Protein AF-A0A521R321-F1 (afdb_monomer)

Foldseek 3Di:
DVCVVVVVVVVVVVVVVVVLVVVLVVQLVVQLVVLCCCVPVVVNNVVSVCSNVVVNVVSVCCVVPVD

Solvent-accessible surface area (backbone atoms only — not comparable to full-atom values): 3616 Å² total; per-residue (Å²): 136,82,54,68,70,59,53,52,52,56,50,51,55,50,52,54,54,49,52,52,51,52,52,52,52,54,55,49,51,51,37,47,52,52,16,48,42,30,26,72,72,64,66,36,47,69,58,10,49,50,43,34,54,51,46,50,53,51,47,55,54,44,39,84,72,77,98

Mean predicted aligned error: 5.47 Å

Secondary structure (DSSP, 8-state):
---HHHHHHHHHHHHHHHHHHHHHHHHHHHHHHHHHIIIIIS--HHHHHHHHHHHHHHHHHHHHH--

pLDDT: mean 90.87, std 11.39, range [52.0, 98.31]

Sequence (67 aa):
MADAPDDYRAHQETYAAFNKLVTFSLLWIVVLLASMALGLVGGLSILGLLLGVGGSIALLIGFAVLS

Structure (mmCIF, N/CA/C/O backbone):
data_AF-A0A521R321-F1
#
_entry.id   AF-A0A521R321-F1
#
loop_
_atom_site.group_PDB
_atom_site.id
_atom_site.type_symbol
_atom_site.label_atom_id
_atom_site.label_alt_id
_atom_site.label_comp_id
_atom_site.label_asym_id
_atom_site.label_entity_id
_atom_site.label_seq_id
_atom_site.pdbx_PDB_ins_code
_atom_site.Cartn_x
_atom_site.Cartn_y
_atom_site.Cartn_z
_atom_site.occupancy
_atom_site.B_iso_or_equiv
_atom_site.auth_seq_id
_atom_site.auth_comp_id
_atom_site.auth_asym_id
_atom_site.auth_atom_id
_atom_site.pdbx_PDB_model_num
ATOM 1 N N . MET A 1 1 ? 31.449 1.045 -30.696 1.00 52.00 1 MET A N 1
ATOM 2 C CA . MET A 1 1 ? 30.202 1.615 -30.141 1.00 52.00 1 MET A CA 1
ATOM 3 C C . MET A 1 1 ? 29.069 0.611 -30.337 1.00 52.00 1 MET A C 1
ATOM 5 O O . MET A 1 1 ? 28.096 0.911 -31.013 1.00 52.00 1 MET A O 1
ATOM 9 N N . ALA A 1 2 ? 29.230 -0.602 -29.799 1.00 54.62 2 ALA A N 1
ATOM 10 C CA . ALA A 1 2 ? 28.221 -1.665 -29.887 1.00 54.62 2 ALA A CA 1
ATOM 11 C C . ALA A 1 2 ? 27.279 -1.666 -28.662 1.00 54.62 2 ALA A C 1
ATOM 13 O O . ALA A 1 2 ? 26.357 -2.467 -28.606 1.00 54.62 2 ALA A O 1
ATOM 14 N N . ASP A 1 3 ? 27.497 -0.745 -27.718 1.00 56.59 3 ASP A N 1
ATOM 15 C CA . ASP A 1 3 ? 26.900 -0.745 -26.375 1.00 56.59 3 ASP A CA 1
ATOM 16 C C . ASP A 1 3 ? 25.544 -0.016 -26.281 1.00 56.59 3 ASP A C 1
ATOM 18 O O . ASP A 1 3 ? 24.777 -0.237 -25.352 1.00 56.59 3 ASP A O 1
ATOM 22 N N . ALA A 1 4 ? 25.199 0.831 -27.257 1.00 62.03 4 ALA A N 1
ATOM 23 C CA . ALA A 1 4 ? 24.014 1.695 -27.180 1.00 62.03 4 ALA A CA 1
ATOM 24 C C . ALA A 1 4 ? 22.643 0.970 -27.097 1.00 62.03 4 ALA A C 1
ATOM 26 O O . ALA A 1 4 ? 21.784 1.435 -26.346 1.00 62.03 4 ALA A O 1
ATOM 27 N N . PRO A 1 5 ? 22.371 -0.124 -27.842 1.00 62.59 5 PRO A N 1
ATOM 28 C CA . PRO A 1 5 ? 21.074 -0.799 -27.757 1.00 62.59 5 PRO A CA 1
ATOM 29 C C . PRO A 1 5 ? 20.928 -1.692 -26.514 1.00 62.59 5 PRO A C 1
ATOM 31 O O . PRO A 1 5 ? 19.815 -1.826 -26.003 1.00 62.59 5 PRO A O 1
ATOM 34 N N . ASP A 1 6 ? 22.020 -2.279 -26.011 1.00 66.81 6 ASP A N 1
ATOM 35 C CA . ASP A 1 6 ? 21.977 -3.148 -24.826 1.00 66.81 6 ASP A CA 1
ATOM 36 C C . ASP A 1 6 ? 21.831 -2.336 -23.528 1.00 66.81 6 ASP A C 1
ATOM 38 O O . ASP A 1 6 ? 21.010 -2.694 -22.678 1.00 66.81 6 ASP A O 1
ATOM 42 N N . ASP A 1 7 ? 22.508 -1.185 -23.416 1.00 76.25 7 ASP A N 1
ATOM 43 C CA . ASP A 1 7 ? 22.338 -0.261 -22.281 1.00 76.25 7 ASP A CA 1
ATOM 44 C C . ASP A 1 7 ? 20.899 0.260 -22.177 1.00 76.25 7 ASP A C 1
ATOM 46 O O . ASP A 1 7 ? 20.318 0.330 -21.089 1.00 76.25 7 ASP A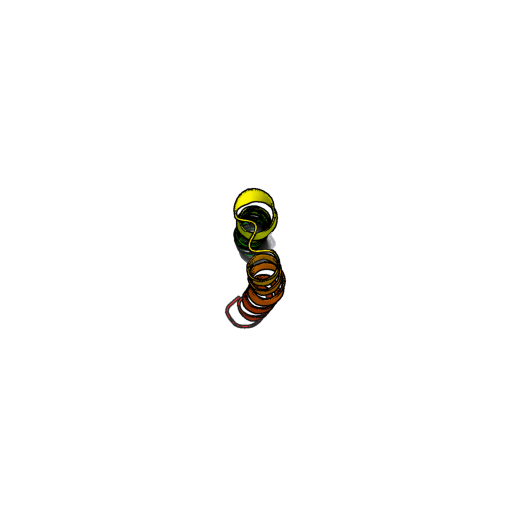 O 1
ATOM 50 N N . TYR A 1 8 ? 20.282 0.579 -23.318 1.00 82.94 8 TYR A N 1
ATOM 51 C CA . TYR A 1 8 ? 18.910 1.079 -23.346 1.00 82.94 8 TYR A CA 1
ATOM 52 C C . TYR A 1 8 ? 17.905 0.044 -22.821 1.00 82.94 8 TYR A C 1
ATOM 54 O O . TYR A 1 8 ? 17.007 0.388 -22.049 1.00 82.94 8 TYR A O 1
ATOM 62 N N . ARG A 1 9 ? 18.077 -1.236 -23.176 1.00 86.44 9 ARG A N 1
ATOM 63 C CA . ARG A 1 9 ? 17.232 -2.329 -22.673 1.00 86.44 9 ARG A CA 1
ATOM 64 C C . ARG A 1 9 ? 17.394 -2.524 -21.164 1.00 86.44 9 ARG A C 1
ATOM 66 O O . ARG A 1 9 ? 16.391 -2.608 -20.457 1.00 86.44 9 ARG A O 1
ATOM 73 N N . ALA A 1 10 ? 18.627 -2.510 -20.65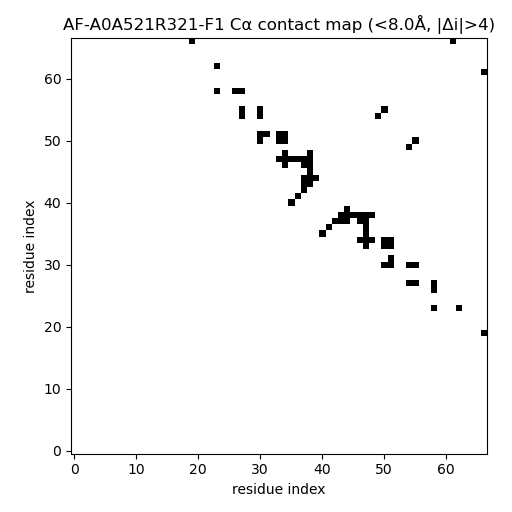7 1.00 88.00 10 ALA A N 1
ATOM 74 C CA . ALA A 1 10 ? 18.891 -2.626 -19.222 1.00 88.00 10 ALA A CA 1
ATOM 75 C C . ALA A 1 10 ? 18.265 -1.469 -18.416 1.00 88.00 10 ALA A C 1
ATOM 77 O O . ALA A 1 10 ? 17.723 -1.664 -17.321 1.00 88.00 10 ALA A O 1
ATOM 78 N N . HIS A 1 11 ? 18.281 -0.252 -18.970 1.00 88.81 11 HIS A N 1
ATOM 79 C CA . HIS A 1 11 ? 17.609 0.895 -18.361 1.00 88.81 11 HIS A CA 1
ATOM 80 C C . HIS A 1 11 ? 16.090 0.707 -18.320 1.00 88.81 11 HIS A C 1
ATOM 82 O O . HIS A 1 11 ? 15.474 0.954 -17.283 1.00 88.81 11 HIS A O 1
ATOM 88 N N . GLN A 1 12 ? 15.475 0.230 -19.406 1.00 91.75 12 GLN A N 1
ATOM 89 C CA . GLN A 1 12 ? 14.033 -0.033 -19.438 1.00 91.75 12 GLN A CA 1
ATOM 90 C C . GLN A 1 12 ? 13.597 -1.067 -18.393 1.00 91.75 12 GLN A C 1
ATOM 92 O O . GLN A 1 12 ? 12.609 -0.841 -17.692 1.00 91.75 12 GLN A O 1
ATOM 97 N N . GLU A 1 13 ? 14.339 -2.165 -18.244 1.00 91.12 13 GLU A N 1
ATOM 98 C CA . GLU A 1 13 ? 14.050 -3.199 -17.240 1.00 91.12 13 GLU A CA 1
ATOM 99 C C . GLU A 1 13 ? 14.114 -2.634 -15.814 1.00 91.12 13 GLU A C 1
ATOM 101 O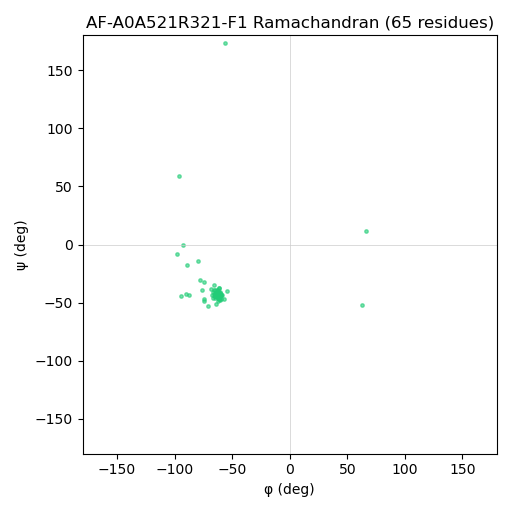 O . GLU A 1 13 ? 13.224 -2.879 -14.994 1.00 91.12 13 GLU A O 1
ATOM 106 N N . THR A 1 14 ? 15.114 -1.792 -15.543 1.00 93.00 14 THR A N 1
ATOM 107 C CA . THR A 1 14 ? 15.268 -1.123 -14.246 1.00 93.00 14 THR A CA 1
ATOM 108 C C . THR A 1 14 ? 14.112 -0.163 -13.964 1.00 93.00 14 THR A C 1
ATOM 110 O O . THR A 1 14 ? 13.536 -0.199 -12.875 1.00 93.00 14 THR A O 1
ATOM 113 N N . TYR A 1 15 ? 13.715 0.664 -14.939 1.00 93.38 15 TYR A N 1
ATOM 114 C CA . TYR A 1 15 ? 12.571 1.568 -14.783 1.00 93.38 15 TYR A CA 1
ATOM 115 C C . TYR A 1 15 ? 11.262 0.810 -14.571 1.00 93.38 15 TYR A C 1
ATOM 117 O O . TYR A 1 15 ? 10.444 1.224 -13.748 1.00 93.38 15 TYR A O 1
ATOM 125 N N . ALA A 1 16 ? 11.065 -0.311 -15.266 1.00 93.00 16 ALA A N 1
ATOM 126 C CA . ALA A 1 16 ? 9.888 -1.147 -15.082 1.00 93.00 16 ALA A CA 1
ATOM 127 C C . ALA A 1 16 ? 9.823 -1.717 -13.655 1.00 93.00 16 ALA A C 1
ATOM 129 O O . ALA A 1 16 ? 8.776 -1.637 -13.010 1.00 93.00 16 ALA A O 1
ATOM 130 N N . ALA A 1 17 ? 10.938 -2.238 -13.133 1.00 91.56 17 ALA A N 1
ATOM 131 C CA . ALA A 1 17 ? 11.017 -2.736 -11.760 1.00 91.56 17 ALA A CA 1
ATOM 132 C C . ALA A 1 17 ? 10.815 -1.617 -10.723 1.00 91.56 17 ALA A C 1
ATOM 134 O O . ALA A 1 17 ? 10.040 -1.774 -9.776 1.00 91.56 17 ALA A O 1
ATOM 135 N N . PHE A 1 18 ? 11.446 -0.460 -10.932 1.00 95.12 18 PHE A N 1
ATOM 136 C CA . PHE A 1 18 ? 11.286 0.709 -10.071 1.00 95.12 18 PHE A CA 1
ATOM 137 C C . PHE A 1 18 ? 9.830 1.180 -10.024 1.00 95.12 18 PHE A C 1
ATOM 139 O O . PHE A 1 18 ? 9.277 1.373 -8.944 1.00 95.12 18 PHE A O 1
ATOM 146 N N . ASN A 1 19 ? 9.173 1.294 -11.180 1.00 94.62 19 ASN A N 1
ATOM 147 C CA . ASN A 1 19 ? 7.781 1.723 -11.253 1.00 94.62 19 ASN A CA 1
ATOM 148 C C . ASN A 1 19 ? 6.833 0.757 -10.518 1.00 94.62 19 ASN A C 1
ATOM 150 O O . ASN A 1 19 ? 5.904 1.199 -9.837 1.00 94.62 19 ASN A O 1
ATOM 154 N N . LYS A 1 20 ? 7.092 -0.558 -10.582 1.00 93.75 20 LYS A N 1
ATOM 155 C CA . LYS A 1 20 ? 6.346 -1.561 -9.800 1.00 93.75 20 LYS A CA 1
ATOM 156 C C . LYS A 1 20 ? 6.512 -1.334 -8.296 1.00 93.75 20 LYS A 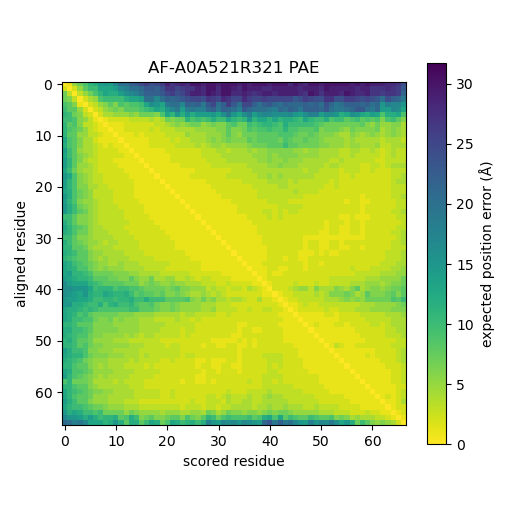C 1
ATOM 158 O O . LYS A 1 20 ? 5.521 -1.330 -7.569 1.00 93.75 20 LYS A O 1
ATOM 163 N N . LEU A 1 21 ? 7.740 -1.091 -7.832 1.00 95.38 21 LEU A N 1
ATOM 164 C CA . LEU A 1 21 ? 8.033 -0.840 -6.417 1.00 95.38 21 LEU A CA 1
ATOM 165 C C . LEU A 1 21 ? 7.389 0.459 -5.919 1.00 95.38 21 LEU A C 1
ATOM 167 O O . LEU A 1 21 ? 6.801 0.482 -4.836 1.00 95.38 21 LEU A O 1
ATOM 171 N N . VAL A 1 22 ? 7.446 1.527 -6.718 1.00 97.00 22 VAL A N 1
ATOM 172 C CA . VAL A 1 22 ? 6.788 2.805 -6.407 1.00 97.00 22 VAL A CA 1
ATOM 173 C C . VAL A 1 22 ? 5.276 2.623 -6.311 1.00 97.00 22 VAL A C 1
ATOM 175 O O . VAL A 1 22 ? 4.667 3.076 -5.344 1.00 97.00 22 VAL A O 1
ATOM 178 N N . THR A 1 23 ? 4.672 1.907 -7.262 1.00 95.31 23 THR A N 1
ATOM 179 C CA . THR A 1 23 ? 3.229 1.624 -7.251 1.00 95.31 23 THR A CA 1
ATOM 180 C C . THR A 1 23 ? 2.823 0.846 -5.999 1.00 95.31 23 THR A C 1
ATOM 182 O O . THR A 1 23 ? 1.887 1.244 -5.307 1.00 95.31 23 THR A O 1
ATOM 185 N N . PHE A 1 24 ? 3.559 -0.216 -5.655 1.00 96.50 24 PHE A N 1
ATOM 186 C CA . PHE A 1 24 ? 3.342 -0.964 -4.413 1.00 96.50 24 PHE A CA 1
ATOM 187 C C . PHE A 1 24 ? 3.441 -0.062 -3.179 1.00 96.50 24 PHE A C 1
ATOM 189 O O . PHE A 1 24 ? 2.557 -0.083 -2.325 1.00 96.50 24 PHE A O 1
ATOM 196 N N . SER A 1 25 ? 4.481 0.770 -3.113 1.00 97.12 25 SER A N 1
ATOM 197 C CA . SER A 1 25 ? 4.727 1.673 -1.985 1.00 97.12 25 SER A CA 1
ATOM 198 C C . SER A 1 25 ? 3.586 2.673 -1.801 1.00 97.12 25 SER A C 1
ATOM 200 O O . SER A 1 25 ? 3.126 2.879 -0.680 1.00 97.12 25 SER A O 1
ATOM 202 N N . LEU A 1 26 ? 3.078 3.254 -2.893 1.00 97.94 26 LEU A N 1
ATOM 203 C CA . LEU A 1 26 ? 1.937 4.170 -2.854 1.00 97.94 26 LEU A CA 1
ATOM 204 C C . LEU A 1 26 ? 0.673 3.481 -2.332 1.00 97.94 26 LEU A C 1
ATOM 206 O O . LEU A 1 26 ? 0.019 4.003 -1.429 1.00 97.94 26 LEU A O 1
ATOM 210 N N . LEU A 1 27 ? 0.344 2.299 -2.857 1.00 97.56 27 LEU A N 1
ATOM 211 C CA . LEU A 1 27 ? -0.821 1.538 -2.400 1.00 97.56 27 LEU A CA 1
ATOM 212 C C . LEU A 1 27 ? -0.690 1.132 -0.928 1.00 97.56 27 LEU A C 1
ATOM 214 O O . LEU A 1 27 ? -1.661 1.205 -0.174 1.00 97.56 27 LEU A O 1
ATOM 218 N N . TRP A 1 28 ? 0.511 0.757 -0.495 1.00 97.69 28 TRP A N 1
ATOM 219 C CA . TRP A 1 28 ? 0.768 0.388 0.890 1.00 97.69 28 TRP A CA 1
ATOM 220 C C . TRP A 1 28 ? 0.621 1.574 1.847 1.00 97.69 28 TRP A C 1
ATOM 222 O O . TRP A 1 28 ? -0.019 1.442 2.890 1.00 97.69 28 TRP A O 1
ATOM 232 N N . ILE A 1 29 ? 1.106 2.758 1.463 1.00 98.31 29 ILE A N 1
ATOM 233 C CA . ILE A 1 29 ? 0.883 3.994 2.226 1.00 98.31 29 ILE A CA 1
ATOM 234 C C . ILE A 1 29 ? -0.617 4.274 2.374 1.00 98.31 29 ILE A C 1
ATOM 236 O O . ILE A 1 29 ? -1.068 4.594 3.472 1.00 98.31 29 ILE A O 1
ATOM 240 N N . VAL A 1 30 ? -1.413 4.106 1.313 1.00 98.19 30 VAL A N 1
ATOM 241 C CA . VAL A 1 30 ? -2.876 4.280 1.384 1.00 98.19 30 VAL A CA 1
ATOM 242 C C . VAL A 1 30 ? -3.507 3.315 2.393 1.00 98.19 30 VAL A C 1
ATOM 244 O O . VAL A 1 30 ? -4.342 3.738 3.192 1.00 98.19 30 VAL A O 1
ATOM 247 N N . VAL A 1 31 ? -3.085 2.046 2.417 1.00 97.94 31 VAL A N 1
ATOM 248 C CA . VAL A 1 31 ? -3.564 1.059 3.404 1.00 97.94 31 VAL A CA 1
ATOM 249 C C . VAL A 1 31 ? -3.208 1.473 4.830 1.00 97.94 31 VAL A C 1
ATOM 251 O O . VAL A 1 31 ? -4.063 1.402 5.714 1.00 97.94 31 VAL A O 1
ATOM 254 N N . LEU A 1 32 ? -1.980 1.943 5.063 1.00 97.56 32 LEU A N 1
ATOM 255 C CA . LEU A 1 32 ? -1.556 2.420 6.380 1.00 97.56 32 LEU A CA 1
ATOM 256 C C . LEU A 1 32 ? -2.394 3.615 6.838 1.00 97.56 32 LEU A C 1
ATOM 258 O O . LEU A 1 32 ? -2.908 3.611 7.955 1.00 97.56 32 LEU A O 1
ATOM 262 N N . LEU A 1 33 ? -2.594 4.605 5.967 1.00 98.06 33 LEU A N 1
ATOM 263 C CA . LEU A 1 33 ? -3.398 5.783 6.286 1.00 98.06 33 LEU A CA 1
ATOM 264 C C . LEU A 1 33 ? -4.861 5.413 6.560 1.00 98.06 33 LEU A C 1
A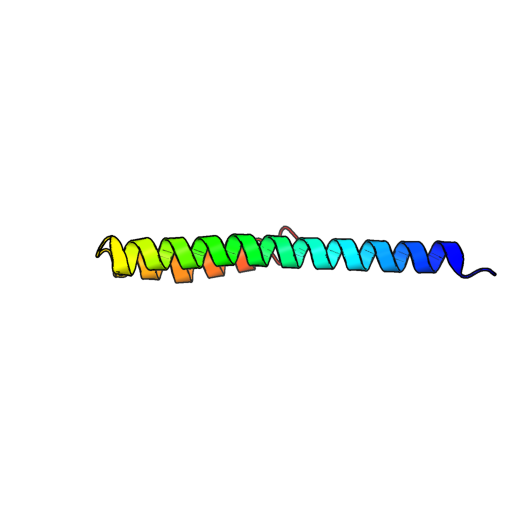TOM 266 O O . LEU A 1 33 ? -5.442 5.909 7.523 1.00 98.06 33 LEU A O 1
ATOM 270 N N . ALA A 1 34 ? -5.445 4.506 5.774 1.00 97.38 34 ALA A N 1
ATOM 271 C CA . ALA A 1 34 ? -6.802 4.014 6.001 1.00 97.38 34 ALA A CA 1
ATOM 272 C C . ALA A 1 34 ? -6.924 3.234 7.323 1.00 97.38 34 ALA A C 1
ATOM 274 O O . ALA A 1 34 ? -7.880 3.430 8.074 1.00 97.38 34 ALA A O 1
ATOM 275 N N . SER A 1 35 ? -5.939 2.392 7.646 1.00 97.38 35 SER A N 1
ATOM 276 C CA . SER A 1 35 ? -5.861 1.661 8.916 1.00 97.38 35 SER A CA 1
ATOM 277 C C . SER A 1 35 ? -5.768 2.614 10.113 1.00 97.38 35 SER A C 1
ATOM 279 O O . SER A 1 35 ? -6.539 2.481 11.068 1.00 97.38 35 SER A O 1
ATOM 281 N N . MET A 1 36 ? -4.900 3.630 10.034 1.00 96.25 36 MET A N 1
ATOM 282 C CA . MET A 1 36 ? -4.777 4.675 11.054 1.00 96.25 36 MET A CA 1
ATOM 283 C C . MET A 1 36 ? -6.065 5.487 11.195 1.00 96.25 36 MET A C 1
ATOM 285 O O . MET A 1 36 ? -6.494 5.746 12.317 1.00 96.25 36 MET A O 1
ATOM 289 N N . ALA A 1 37 ? -6.716 5.850 10.088 1.00 97.00 37 ALA A N 1
ATOM 290 C CA . ALA A 1 37 ? -7.987 6.565 10.118 1.00 97.00 37 ALA A CA 1
ATOM 291 C C . ALA A 1 37 ? -9.082 5.738 10.811 1.00 97.00 37 ALA A C 1
ATOM 293 O O . ALA A 1 37 ? -9.763 6.244 11.699 1.00 97.00 37 ALA A O 1
ATOM 294 N N . LEU A 1 38 ? -9.219 4.450 10.483 1.00 96.50 38 LEU A N 1
ATOM 295 C CA . LEU A 1 38 ? -10.208 3.579 11.125 1.00 96.50 38 LEU A CA 1
ATOM 296 C C . LEU A 1 38 ? -9.932 3.369 12.618 1.00 96.50 38 LEU A C 1
ATOM 298 O O . LEU A 1 38 ? -10.860 3.433 13.423 1.00 96.50 38 LEU A O 1
ATOM 302 N N . GLY A 1 39 ? -8.674 3.125 12.989 1.00 95.31 39 GLY A N 1
ATOM 303 C CA . GLY A 1 39 ? -8.300 2.841 14.373 1.00 95.31 39 GLY A CA 1
ATOM 304 C C . GLY A 1 39 ? -8.304 4.077 15.272 1.00 95.31 39 GLY A C 1
ATOM 305 O O . GLY A 1 39 ? -8.890 4.044 16.350 1.00 95.31 39 GLY A O 1
ATOM 306 N N . LEU A 1 40 ? -7.671 5.168 14.832 1.00 92.38 40 LEU A N 1
ATOM 307 C CA . LEU A 1 40 ? -7.477 6.373 15.646 1.00 92.38 40 LEU A CA 1
ATOM 308 C C . LEU A 1 40 ? -8.653 7.346 15.546 1.00 92.38 40 LEU A C 1
ATOM 310 O O . LEU A 1 40 ? -9.077 7.885 16.561 1.00 92.38 40 LEU A O 1
ATOM 314 N N . VAL A 1 41 ? -9.174 7.582 14.337 1.00 93.19 41 VAL A N 1
ATOM 315 C CA . VAL A 1 41 ? -10.246 8.569 14.112 1.00 93.19 41 VAL A CA 1
ATOM 316 C C . VAL A 1 41 ? -11.622 7.919 14.244 1.00 93.19 41 VAL A C 1
ATOM 318 O O . VAL A 1 41 ? -12.512 8.480 14.873 1.00 93.19 41 VAL A O 1
ATOM 321 N N . GLY A 1 42 ? -11.798 6.722 13.682 1.00 91.75 42 GLY A N 1
ATOM 322 C CA . GLY A 1 42 ? -13.068 5.994 13.718 1.00 91.75 42 GLY A CA 1
ATOM 323 C C . GLY A 1 42 ? -13.346 5.252 15.028 1.00 91.75 42 GLY A C 1
ATOM 324 O O . GLY A 1 42 ? -14.472 4.810 15.237 1.00 91.75 42 GLY A O 1
ATOM 325 N N . GLY A 1 43 ? -12.343 5.073 15.896 1.00 94.75 43 GLY A N 1
ATOM 326 C CA . GLY A 1 43 ? -12.457 4.261 17.116 1.00 94.75 43 GLY A CA 1
ATOM 327 C C . GLY A 1 43 ? -12.660 2.760 16.853 1.00 94.75 43 GLY A C 1
ATOM 328 O O . GLY A 1 43 ? -12.972 2.001 17.770 1.00 94.75 43 GLY A O 1
ATOM 329 N N . LEU A 1 44 ? -12.486 2.308 15.607 1.00 96.19 44 LEU A N 1
ATOM 330 C CA . LEU A 1 44 ? -12.694 0.929 15.167 1.00 96.19 44 LEU A CA 1
ATOM 331 C C . LEU A 1 44 ? -11.362 0.168 15.162 1.00 96.19 44 LEU A C 1
ATOM 333 O O . LEU A 1 44 ? -10.921 -0.338 14.130 1.00 96.19 44 LEU A O 1
AT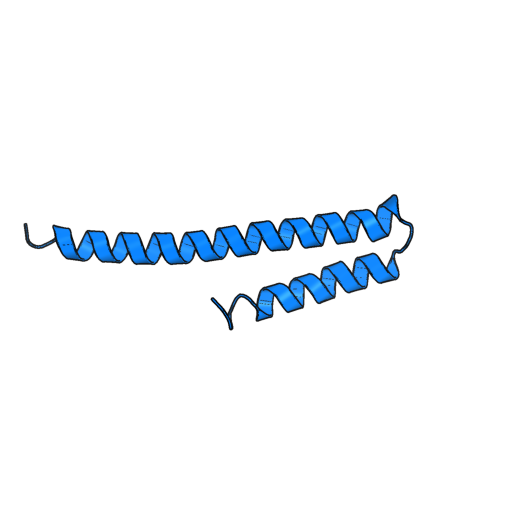OM 337 N N . SER A 1 45 ? -10.706 0.081 16.321 1.00 93.38 45 SER A N 1
ATOM 338 C CA . SER A 1 45 ? -9.326 -0.420 16.452 1.00 93.38 45 SER A CA 1
ATOM 339 C C . SER A 1 45 ? -9.107 -1.815 15.858 1.00 93.38 45 SER A C 1
ATOM 341 O O . SER A 1 45 ? -8.100 -2.049 15.194 1.00 93.38 45 SER A O 1
ATOM 343 N N . ILE A 1 46 ? -10.062 -2.736 16.038 1.00 95.94 46 ILE A N 1
ATOM 344 C CA . ILE A 1 46 ? -9.970 -4.097 15.483 1.00 95.94 46 ILE A CA 1
ATOM 345 C C . ILE A 1 46 ? -10.043 -4.066 13.953 1.00 95.94 46 ILE A C 1
ATOM 347 O O . ILE A 1 46 ? -9.253 -4.734 13.291 1.00 95.94 46 ILE A O 1
ATOM 351 N N . LEU A 1 47 ? -10.951 -3.271 13.381 1.00 95.00 47 LEU A N 1
ATOM 352 C CA . LEU A 1 47 ? -11.076 -3.149 11.927 1.00 95.00 47 LEU A CA 1
ATOM 353 C C . LEU A 1 47 ? -9.858 -2.447 11.321 1.00 95.00 47 LEU A C 1
ATOM 355 O O . LEU A 1 47 ? -9.377 -2.875 10.277 1.00 95.00 47 LEU A O 1
ATOM 359 N N . GLY A 1 48 ? -9.314 -1.429 11.995 1.00 95.94 48 GLY A N 1
ATOM 360 C CA . GLY A 1 48 ? -8.060 -0.790 11.599 1.00 95.94 48 GLY A CA 1
ATOM 361 C C . GLY A 1 48 ? -6.891 -1.777 11.586 1.00 95.94 48 GLY A C 1
ATOM 362 O O . GLY A 1 48 ? -6.134 -1.806 10.617 1.00 95.94 48 GLY A O 1
ATOM 363 N N . LEU A 1 49 ? -6.777 -2.641 12.599 1.00 96.19 49 LEU A N 1
ATOM 364 C CA . LEU A 1 49 ? -5.739 -3.673 12.661 1.00 96.19 49 LEU A CA 1
ATOM 365 C C . LEU A 1 49 ? -5.915 -4.739 11.569 1.00 96.19 49 LEU A C 1
ATOM 367 O O . LEU A 1 49 ? -4.953 -5.064 10.874 1.00 96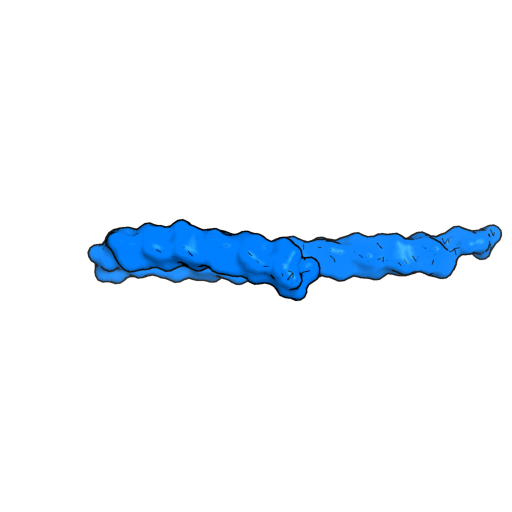.19 49 LEU A O 1
ATOM 371 N N . LEU A 1 50 ? -7.139 -5.239 11.374 1.00 97.69 50 LEU A N 1
ATOM 372 C CA . LEU A 1 50 ? -7.451 -6.210 10.322 1.00 97.69 50 LEU A CA 1
ATOM 373 C C . LEU A 1 50 ? -7.170 -5.647 8.928 1.00 97.69 50 LEU A C 1
ATOM 375 O O . LEU A 1 50 ? -6.558 -6.334 8.113 1.00 97.69 50 LEU A O 1
ATOM 379 N N . LEU A 1 51 ? -7.560 -4.397 8.661 1.00 97.31 51 LEU A N 1
ATOM 380 C CA . LEU A 1 51 ? -7.271 -3.739 7.389 1.00 97.31 51 LEU A CA 1
ATOM 381 C C . LEU A 1 51 ? -5.768 -3.512 7.201 1.00 97.31 51 LEU A C 1
ATOM 383 O O . LEU A 1 51 ? -5.254 -3.761 6.118 1.00 97.31 51 LEU A O 1
ATOM 387 N N . GLY A 1 52 ? -5.056 -3.062 8.236 1.00 96.75 52 GLY A N 1
ATOM 388 C CA . GLY A 1 52 ? -3.621 -2.786 8.151 1.00 96.75 52 GLY A CA 1
ATOM 389 C C . GLY A 1 52 ? -2.807 -4.049 7.875 1.00 96.75 52 GLY A C 1
ATOM 390 O O . GLY A 1 52 ? -2.031 -4.095 6.920 1.00 96.75 52 GLY A O 1
ATOM 391 N N . VAL A 1 53 ? -3.020 -5.101 8.671 1.00 97.56 53 VAL A N 1
ATOM 392 C CA . VAL A 1 53 ? -2.311 -6.380 8.518 1.00 97.56 53 VAL A CA 1
ATOM 393 C C . VAL A 1 53 ? -2.786 -7.112 7.266 1.00 97.56 53 VAL A C 1
ATOM 395 O O . VAL A 1 53 ? -1.974 -7.463 6.411 1.00 97.56 53 VAL A O 1
ATOM 398 N N . GLY A 1 54 ? -4.098 -7.305 7.122 1.00 97.19 54 GLY A N 1
ATOM 399 C CA . GLY A 1 54 ? -4.686 -8.022 5.993 1.00 97.19 54 GLY A CA 1
ATOM 400 C C . GLY A 1 54 ? -4.433 -7.322 4.660 1.00 97.19 54 GLY A C 1
ATOM 401 O O . GLY A 1 54 ? -4.044 -7.972 3.695 1.00 97.19 54 GLY A O 1
ATOM 402 N N . GLY A 1 55 ? -4.568 -5.995 4.612 1.00 96.81 55 GLY A N 1
ATOM 403 C CA . GLY A 1 55 ? -4.268 -5.190 3.429 1.00 96.81 55 GLY A CA 1
ATOM 404 C C . GLY A 1 55 ? -2.787 -5.222 3.055 1.00 96.81 55 GLY A C 1
ATOM 405 O O . GLY A 1 55 ? -2.471 -5.345 1.875 1.00 96.81 55 GLY A O 1
ATOM 406 N N . SER A 1 56 ? -1.874 -5.201 4.034 1.00 97.50 56 SER A N 1
ATOM 407 C CA . SER A 1 56 ? -0.435 -5.353 3.762 1.00 97.50 56 SER A CA 1
ATOM 408 C C . SER A 1 56 ? -0.110 -6.736 3.194 1.00 97.50 56 SER A C 1
ATOM 410 O O . SER A 1 56 ? 0.610 -6.832 2.205 1.00 97.50 56 SER A O 1
ATOM 412 N N . ILE A 1 57 ? -0.678 -7.806 3.763 1.00 97.75 57 ILE A N 1
ATOM 413 C CA . ILE A 1 57 ? -0.507 -9.172 3.243 1.00 97.75 57 ILE A CA 1
ATOM 414 C C . ILE A 1 57 ? -1.075 -9.282 1.823 1.00 97.75 57 ILE A C 1
ATOM 416 O O . ILE A 1 57 ? -0.404 -9.802 0.936 1.00 97.75 57 ILE A O 1
ATOM 420 N N . ALA A 1 58 ? -2.279 -8.758 1.580 1.00 96.88 58 ALA A N 1
ATOM 421 C CA . ALA A 1 58 ? -2.899 -8.771 0.258 1.00 96.88 58 ALA A CA 1
ATOM 422 C C . ALA A 1 58 ? -2.057 -8.011 -0.778 1.00 96.88 58 ALA A C 1
ATOM 424 O O . ALA A 1 58 ? -1.874 -8.497 -1.892 1.00 96.88 58 ALA A O 1
ATOM 425 N N . LEU A 1 59 ? -1.494 -6.855 -0.410 1.00 96.81 59 LEU A N 1
ATOM 426 C CA . LEU A 1 59 ? -0.596 -6.106 -1.286 1.00 96.81 59 LEU A CA 1
ATOM 427 C C . LEU A 1 59 ? 0.708 -6.855 -1.561 1.00 96.81 59 LEU A C 1
ATOM 429 O O . LEU A 1 59 ? 1.176 -6.822 -2.694 1.00 96.81 59 LEU A O 1
ATOM 433 N N . LEU A 1 60 ? 1.281 -7.541 -0.568 1.00 96.50 60 LEU A N 1
ATOM 434 C CA . LEU A 1 60 ? 2.484 -8.358 -0.755 1.00 96.50 60 LEU A CA 1
ATOM 435 C C . LEU A 1 60 ? 2.240 -9.556 -1.678 1.00 96.50 60 LEU A C 1
ATOM 437 O O . LEU A 1 60 ? 3.139 -9.920 -2.425 1.00 96.50 60 LEU A O 1
ATOM 441 N N . ILE A 1 61 ? 1.044 -10.149 -1.629 1.00 96.38 61 ILE A N 1
ATOM 442 C CA . ILE A 1 61 ? 0.624 -11.225 -2.540 1.00 96.38 61 ILE A CA 1
ATOM 443 C C . ILE A 1 61 ? 0.309 -10.682 -3.943 1.00 96.38 61 ILE A C 1
ATOM 445 O O . ILE A 1 61 ? 0.490 -11.395 -4.924 1.00 96.38 61 ILE A O 1
ATOM 449 N N . GLY A 1 62 ? -0.200 -9.449 -4.053 1.00 94.56 62 GLY A N 1
ATOM 450 C CA . GLY A 1 62 ? -0.498 -8.797 -5.334 1.00 94.56 62 GLY A CA 1
ATOM 451 C C . GLY A 1 62 ? 0.755 -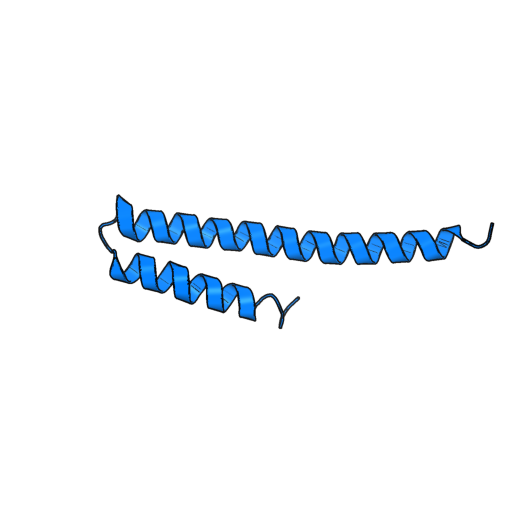8.315 -6.073 1.00 94.56 62 GLY A C 1
ATOM 452 O O . GLY A 1 62 ? 0.937 -8.623 -7.248 1.00 94.56 62 GLY A O 1
ATOM 453 N N . PHE A 1 63 ? 1.674 -7.645 -5.371 1.00 93.56 63 PHE A N 1
ATOM 454 C CA . PHE A 1 63 ? 3.104 -7.668 -5.721 1.00 93.56 63 PHE A CA 1
ATOM 455 C C . PHE A 1 63 ? 3.568 -9.138 -5.738 1.00 93.56 63 PHE A C 1
ATOM 457 O O . PHE A 1 63 ? 2.796 -9.975 -5.361 1.00 93.56 63 PHE A O 1
ATOM 464 N N . ALA A 1 64 ? 4.750 -9.576 -6.125 1.00 91.81 64 ALA A N 1
ATOM 465 C CA . ALA A 1 64 ? 5.083 -11.019 -6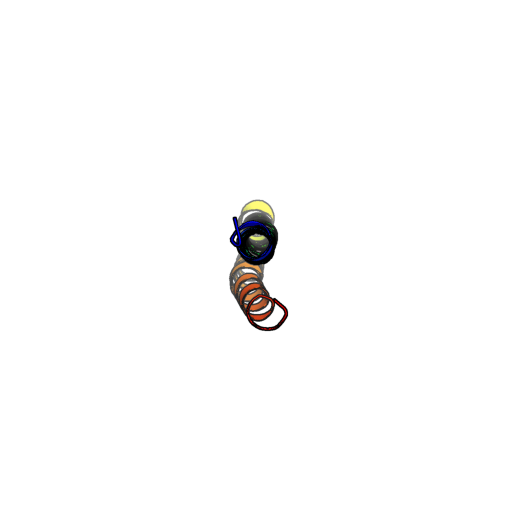.198 1.00 91.81 64 ALA A CA 1
ATOM 466 C C . ALA A 1 64 ? 4.265 -11.891 -7.197 1.00 91.81 64 ALA A C 1
ATOM 468 O O . ALA A 1 64 ? 4.903 -12.594 -7.973 1.00 91.81 64 ALA A O 1
ATOM 469 N N . VAL A 1 65 ? 2.919 -11.900 -7.220 1.00 93.25 65 VAL A N 1
ATOM 470 C CA . VAL A 1 65 ? 2.114 -12.724 -8.153 1.00 93.25 65 VAL A CA 1
ATOM 471 C C . VAL A 1 65 ? 1.710 -11.964 -9.417 1.00 93.25 65 VAL A C 1
ATOM 473 O O . VAL A 1 65 ? 1.775 -12.527 -10.506 1.00 93.25 65 VAL A O 1
ATOM 476 N N . LEU A 1 66 ? 1.261 -10.709 -9.297 1.00 79.56 66 LEU A N 1
ATOM 477 C CA . LEU A 1 66 ? 0.764 -9.917 -10.437 1.00 79.56 66 LEU A CA 1
ATOM 478 C C . LEU A 1 66 ? 1.825 -8.967 -11.014 1.00 79.56 66 LEU A C 1
ATOM 480 O O . LEU A 1 66 ? 1.574 -8.318 -12.030 1.00 79.56 66 LEU A O 1
ATOM 484 N N . SER A 1 67 ? 2.973 -8.847 -10.341 1.00 66.69 67 SER A N 1
ATOM 485 C CA . SER A 1 67 ? 4.078 -7.951 -10.697 1.00 66.69 67 SER A CA 1
ATOM 486 C C . SER A 1 67 ? 5.101 -8.619 -11.595 1.00 66.69 67 SER A C 1
ATOM 488 O O . SER A 1 67 ? 5.639 -9.662 -11.177 1.00 66.69 67 SER A O 1
#

Radius of gyration: 17.97 Å; Cα contacts (8 Å, |Δi|>4): 39; chains: 1; bounding box: 43×21×47 Å